Protein AF-A0A7D7ZNF2-F1 (afdb_monomer)

Foldseek 3Di:
DDWPQVVPDPQAFFAPVDPDPDRHDDTDDDDPPDDWPDWDFAHPPPDDRGTDIDTDD

Solvent-accessible surface area (backbone atoms only — not comparable to full-atom values): 3696 Å² total; per-residue (Å²): 114,49,51,53,45,77,72,75,44,91,71,46,35,41,35,87,74,44,83,64,90,80,31,72,83,64,81,47,79,42,49,92,86,59,65,73,75,45,74,47,76,49,66,78,82,77,85,51,44,56,42,57,75,48,74,42,108

pLDDT: mean 93.94, std 4.61, range [74.75, 97.44]

Secondary structure (DSSP, 8-state):
-EEHHHHH-SS-SB-TT--SS-------EE-TTS---EEEE--SS--SSB--EEEE-

Structure (mmCIF, N/CA/C/O backbone):
data_AF-A0A7D7ZNF2-F1
#
_entry.id   AF-A0A7D7ZNF2-F1
#
loop_
_atom_site.group_PDB
_atom_site.id
_atom_site.type_sy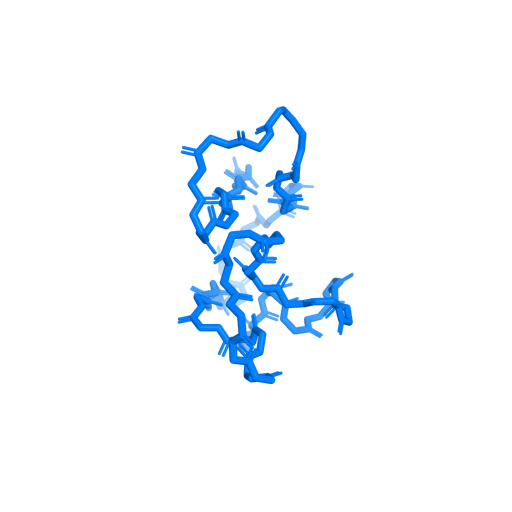mbol
_atom_site.label_atom_id
_atom_site.label_alt_id
_atom_site.label_comp_id
_atom_site.label_asym_id
_atom_site.label_entity_id
_atom_site.label_seq_id
_atom_site.pdbx_PDB_ins_code
_atom_site.Cartn_x
_atom_site.Cartn_y
_atom_site.Cartn_z
_atom_site.occupancy
_atom_site.B_iso_or_equiv
_atom_site.auth_seq_id
_atom_site.auth_comp_id
_atom_site.auth_asym_id
_atom_site.auth_atom_id
_atom_site.pdbx_PDB_model_num
ATOM 1 N N . MET A 1 1 ? -11.256 -4.537 13.582 1.00 86.38 1 MET A N 1
ATOM 2 C CA . MET A 1 1 ? -9.854 -4.493 13.096 1.00 86.38 1 MET A CA 1
ATOM 3 C C . MET A 1 1 ? -9.855 -4.816 11.615 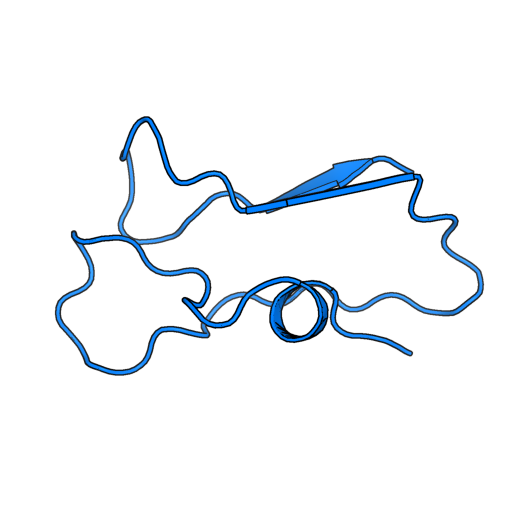1.00 86.38 1 MET A C 1
ATOM 5 O O . MET A 1 1 ? -10.449 -5.820 11.237 1.00 86.38 1 MET A O 1
ATOM 9 N N . LYS A 1 2 ? -9.258 -3.955 10.792 1.00 94.25 2 LYS A N 1
ATOM 10 C CA . LYS A 1 2 ? -9.298 -4.019 9.327 1.00 94.25 2 LYS A CA 1
ATOM 11 C C . LYS A 1 2 ? -7.899 -3.798 8.762 1.00 94.25 2 LYS A C 1
ATOM 13 O O . LYS A 1 2 ? -7.196 -2.917 9.245 1.00 94.25 2 LYS A O 1
ATOM 18 N N . ASP A 1 3 ? -7.526 -4.566 7.743 1.00 95.31 3 ASP A N 1
ATOM 19 C CA . ASP A 1 3 ? -6.338 -4.298 6.931 1.00 95.31 3 ASP A CA 1
ATOM 20 C C . ASP A 1 3 ? -6.715 -3.431 5.728 1.00 95.31 3 ASP A C 1
ATOM 22 O O . ASP A 1 3 ? -7.500 -3.845 4.875 1.00 95.31 3 ASP A O 1
ATOM 26 N N . LEU A 1 4 ? -6.184 -2.213 5.665 1.00 95.25 4 LEU A N 1
ATOM 27 C CA . LEU A 1 4 ? -6.509 -1.266 4.602 1.00 95.25 4 LEU A CA 1
ATOM 28 C C . LEU A 1 4 ? -5.931 -1.689 3.247 1.00 95.25 4 LEU A C 1
ATOM 30 O O . LEU A 1 4 ? -6.570 -1.431 2.229 1.00 95.25 4 LEU A O 1
ATOM 34 N N . VAL A 1 5 ? -4.797 -2.398 3.230 1.00 95.00 5 VAL A N 1
ATOM 35 C CA . VAL A 1 5 ? -4.143 -2.853 1.992 1.00 95.00 5 VAL A CA 1
ATOM 36 C C . VAL A 1 5 ? -5.036 -3.841 1.251 1.00 95.00 5 VAL A C 1
ATOM 38 O O . VAL A 1 5 ? -5.411 -3.607 0.104 1.00 95.00 5 VAL A O 1
ATOM 41 N N . THR A 1 6 ? -5.432 -4.924 1.917 1.00 92.38 6 THR A N 1
ATOM 42 C CA . THR A 1 6 ? -6.276 -5.963 1.303 1.00 92.38 6 THR A CA 1
ATOM 43 C C . THR A 1 6 ? -7.718 -5.517 1.063 1.00 92.38 6 THR A C 1
ATOM 45 O O . THR A 1 6 ? -8.421 -6.133 0.266 1.00 92.38 6 THR A O 1
ATOM 48 N N . CYS A 1 7 ? -8.173 -4.441 1.713 1.00 89.31 7 CYS A N 1
ATOM 49 C CA . CYS A 1 7 ? -9.518 -3.903 1.508 1.00 89.31 7 CYS A CA 1
ATOM 50 C C . CYS A 1 7 ? -9.648 -2.953 0.311 1.00 89.31 7 CYS A C 1
ATOM 52 O O . CYS A 1 7 ? -10.771 -2.755 -0.149 1.00 89.31 7 CYS A O 1
ATOM 54 N N . GLN A 1 8 ? -8.561 -2.330 -0.152 1.00 81.38 8 GLN A N 1
ATOM 55 C CA . GLN A 1 8 ? -8.603 -1.373 -1.265 1.00 81.38 8 GLN A CA 1
ATOM 56 C C . GLN A 1 8 ? -7.912 -1.863 -2.535 1.00 81.38 8 GLN A C 1
ATOM 58 O O . GLN A 1 8 ? -8.252 -1.380 -3.613 1.00 81.38 8 GLN A O 1
ATOM 63 N N . ASP A 1 9 ? -6.970 -2.806 -2.440 1.00 75.19 9 ASP A N 1
ATOM 64 C CA . ASP A 1 9 ? -6.148 -3.185 -3.585 1.00 75.19 9 ASP A CA 1
ATOM 65 C C . ASP A 1 9 ? -6.055 -4.701 -3.790 1.00 75.19 9 ASP A C 1
ATOM 67 O O . ASP A 1 9 ? -5.818 -5.484 -2.870 1.00 75.19 9 ASP A O 1
ATOM 71 N N . THR A 1 10 ? -6.190 -5.110 -5.050 1.00 74.75 10 THR A N 1
ATOM 72 C CA . THR A 1 10 ? -5.984 -6.487 -5.516 1.00 74.75 10 THR A CA 1
ATOM 73 C C . THR A 1 10 ? -4.561 -6.735 -6.033 1.00 74.75 10 THR A C 1
ATOM 75 O O . THR A 1 10 ? -4.160 -7.884 -6.199 1.00 74.75 10 THR A O 1
ATOM 78 N N . GLY A 1 11 ? -3.792 -5.679 -6.313 1.00 86.00 11 GLY A N 1
ATOM 79 C CA . GLY A 1 11 ? -2.452 -5.725 -6.910 1.00 86.00 11 GLY A CA 1
ATOM 80 C C . GLY A 1 11 ? -1.293 -5.842 -5.914 1.00 86.00 11 GLY A C 1
ATOM 81 O O . GLY A 1 11 ? -0.158 -6.099 -6.330 1.00 86.00 11 GLY A O 1
ATOM 82 N N . GLY A 1 12 ? -1.563 -5.684 -4.615 1.00 92.69 12 GLY A N 1
ATOM 83 C CA . GLY A 1 12 ? -0.581 -5.774 -3.530 1.00 92.69 12 GLY A CA 1
ATOM 84 C C . GLY A 1 12 ? 0.391 -4.591 -3.457 1.00 92.69 12 GLY A C 1
ATOM 85 O O . GLY A 1 12 ? 0.329 -3.650 -4.235 1.00 92.69 12 GLY A O 1
ATOM 86 N N . THR A 1 13 ? 1.344 -4.635 -2.536 1.00 96.25 13 THR A N 1
ATOM 87 C CA . THR A 1 13 ? 2.238 -3.511 -2.202 1.00 96.25 13 THR A CA 1
ATOM 88 C C . THR A 1 13 ? 3.584 -3.558 -2.918 1.00 96.25 13 THR A C 1
ATOM 90 O O . THR A 1 13 ? 4.502 -2.819 -2.586 1.00 96.25 13 THR A O 1
ATOM 93 N N . ARG A 1 14 ? 3.735 -4.437 -3.909 1.00 96.44 14 ARG A N 1
ATOM 94 C CA . ARG A 1 14 ? 4.957 -4.555 -4.711 1.00 96.44 14 ARG A CA 1
ATOM 95 C C . ARG A 1 14 ? 4.849 -3.782 -6.020 1.00 96.44 14 ARG A C 1
ATOM 97 O O . ARG A 1 14 ? 3.760 -3.653 -6.589 1.00 96.44 14 ARG A O 1
ATOM 104 N N . THR A 1 15 ? 5.996 -3.367 -6.547 1.00 95.12 15 THR A N 1
ATOM 105 C CA . THR A 1 15 ? 6.134 -2.701 -7.855 1.00 95.12 15 THR A CA 1
ATOM 106 C C . THR A 1 15 ? 6.712 -3.653 -8.909 1.00 95.12 15 THR A C 1
ATOM 108 O O . THR A 1 15 ? 6.869 -4.855 -8.657 1.00 95.12 15 THR A O 1
ATOM 111 N N . THR A 1 16 ? 6.977 -3.184 -10.124 1.00 94.94 16 THR A N 1
ATOM 112 C CA . THR A 1 16 ? 7.532 -4.019 -11.196 1.00 94.94 16 THR A CA 1
ATOM 113 C C . THR A 1 16 ? 8.978 -4.449 -10.928 1.00 94.94 16 THR A C 1
ATOM 115 O O . THR A 1 16 ? 9.424 -5.451 -11.499 1.00 94.94 16 THR A O 1
ATOM 118 N N . LEU A 1 17 ? 9.696 -3.773 -10.021 1.00 95.94 17 LEU A N 1
ATOM 119 C CA . LEU A 1 17 ? 11.049 -4.155 -9.597 1.00 95.94 17 LEU A CA 1
ATOM 120 C C . LEU A 1 17 ? 11.067 -5.491 -8.833 1.00 95.94 17 LEU A C 1
ATOM 122 O O . LEU A 1 17 ? 12.039 -6.242 -8.920 1.00 95.94 17 LEU A O 1
ATOM 126 N N . TYR A 1 18 ? 9.969 -5.854 -8.162 1.00 96.56 18 TYR A N 1
ATOM 127 C CA . TYR A 1 18 ? 9.843 -7.134 -7.466 1.00 96.56 18 TYR A CA 1
ATOM 128 C C . TYR A 1 18 ? 9.374 -8.250 -8.411 1.00 96.56 18 TYR A C 1
ATOM 130 O O . TYR A 1 18 ? 8.222 -8.274 -8.846 1.00 96.56 18 TYR A O 1
ATOM 138 N N . LYS A 1 19 ? 10.256 -9.208 -8.722 1.00 95.25 19 LYS A N 1
ATOM 139 C CA . LYS A 1 19 ? 10.009 -10.240 -9.754 1.00 95.25 19 LYS A CA 1
ATOM 140 C C . LYS A 1 19 ? 9.343 -11.529 -9.260 1.00 95.25 19 LYS A C 1
ATOM 142 O O . LYS A 1 19 ? 9.018 -12.390 -10.073 1.00 95.25 19 LYS A O 1
ATOM 147 N N . LYS A 1 20 ? 9.156 -11.702 -7.950 1.00 95.44 20 LYS A N 1
ATOM 148 C CA . LYS A 1 20 ? 8.505 -12.901 -7.389 1.00 95.44 20 LYS A CA 1
ATOM 149 C C . LYS A 1 20 ? 6.973 -12.743 -7.421 1.00 95.4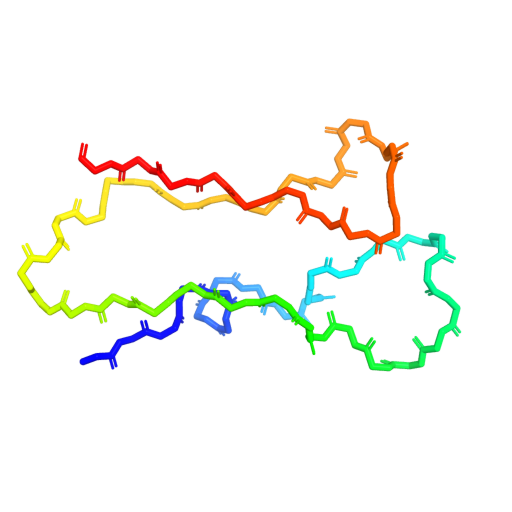4 20 LYS A C 1
ATOM 151 O O . LYS A 1 20 ? 6.484 -11.614 -7.390 1.00 95.44 20 LYS A O 1
ATOM 156 N N . PRO A 1 21 ? 6.206 -13.851 -7.442 1.00 91.19 21 PRO A N 1
ATOM 157 C CA . PRO A 1 21 ? 4.749 -13.797 -7.594 1.00 91.19 21 PRO A CA 1
ATOM 158 C C . PRO A 1 21 ? 4.007 -13.217 -6.381 1.00 91.19 21 PRO A C 1
ATOM 160 O O . PRO A 1 21 ? 2.901 -12.717 -6.539 1.00 91.19 21 PRO A O 1
ATOM 163 N N . GLY A 1 22 ? 4.582 -13.271 -5.175 1.00 92.81 22 GLY A N 1
ATOM 164 C CA . GLY A 1 22 ? 3.948 -12.714 -3.976 1.00 92.81 22 GLY A CA 1
ATOM 165 C C . GLY A 1 22 ? 3.929 -11.186 -4.008 1.00 92.81 22 GLY A C 1
ATOM 166 O O . GLY A 1 22 ? 4.985 -10.563 -4.014 1.00 92.81 22 GLY A O 1
ATOM 167 N N . ARG A 1 23 ? 2.742 -10.572 -4.025 1.00 93.50 23 ARG A N 1
ATOM 168 C CA . ARG A 1 23 ? 2.603 -9.107 -4.142 1.00 93.50 23 ARG A CA 1
ATOM 169 C C . ARG A 1 23 ? 2.176 -8.407 -2.857 1.00 93.50 23 ARG A C 1
ATOM 171 O O . ARG A 1 23 ? 2.393 -7.211 -2.745 1.00 93.50 23 ARG A O 1
ATOM 178 N N . PHE A 1 24 ? 1.609 -9.124 -1.892 1.00 93.25 24 PHE A N 1
ATOM 179 C CA . PHE A 1 24 ? 1.205 -8.570 -0.598 1.00 93.25 24 PHE A CA 1
ATOM 180 C C . PHE A 1 24 ? 2.323 -8.795 0.417 1.00 93.25 24 PHE A C 1
ATOM 182 O O . PHE A 1 24 ? 2.597 -9.935 0.795 1.00 93.25 24 PHE A O 1
ATOM 189 N N . ALA A 1 25 ? 3.013 -7.722 0.801 1.00 92.31 25 ALA A N 1
ATOM 190 C CA . ALA A 1 25 ? 4.135 -7.798 1.735 1.00 92.31 25 ALA A CA 1
ATOM 191 C C . ALA A 1 25 ? 4.108 -6.722 2.826 1.00 92.31 25 ALA A C 1
ATOM 193 O O . ALA A 1 25 ? 4.737 -6.921 3.861 1.00 92.31 25 ALA A O 1
ATOM 194 N N . ASP A 1 26 ? 3.370 -5.635 2.612 1.00 95.00 26 ASP A N 1
ATOM 195 C CA . ASP A 1 26 ? 3.164 -4.555 3.573 1.00 95.00 26 ASP A CA 1
ATOM 196 C C . ASP A 1 26 ? 1.676 -4.499 3.932 1.00 95.00 26 ASP A C 1
ATOM 198 O O . ASP A 1 26 ? 0.822 -4.804 3.097 1.00 95.00 26 ASP A O 1
ATOM 202 N N . TYR A 1 27 ? 1.370 -4.138 5.177 1.00 95.06 27 TYR A N 1
ATOM 203 C CA . TYR A 1 27 ? 0.020 -4.193 5.743 1.00 95.06 27 TYR A CA 1
ATOM 204 C C . TYR A 1 27 ? -0.239 -2.948 6.588 1.00 95.06 27 TYR A C 1
ATOM 206 O O . TYR A 1 27 ? 0.680 -2.436 7.229 1.00 95.06 27 TYR A O 1
ATOM 214 N N . MET A 1 28 ? -1.492 -2.490 6.632 1.00 95.44 28 MET A N 1
ATOM 215 C CA . MET A 1 28 ? -1.897 -1.350 7.460 1.00 95.44 28 MET A CA 1
ATOM 216 C C . MET A 1 28 ? -3.153 -1.718 8.245 1.00 95.44 28 MET A C 1
ATOM 218 O O . MET A 1 28 ? -4.268 -1.673 7.726 1.00 95.44 28 MET A O 1
ATOM 222 N N . LEU A 1 29 ? -2.957 -2.110 9.503 1.00 96.81 29 LEU A N 1
ATOM 223 C CA . LEU A 1 29 ? -4.015 -2.609 10.376 1.00 96.81 29 LEU A CA 1
ATOM 224 C C . LEU A 1 29 ? -4.561 -1.484 11.258 1.00 96.81 29 LEU A C 1
ATOM 226 O O . LEU A 1 29 ? -3.828 -0.914 12.061 1.00 96.81 29 LEU A O 1
ATOM 230 N N . VAL A 1 30 ? -5.861 -1.216 11.157 1.00 96.69 30 VAL A N 1
ATOM 231 C CA . VAL A 1 30 ? -6.559 -0.212 11.974 1.00 96.69 30 VAL A CA 1
ATOM 232 C C . VAL A 1 30 ? -7.667 -0.846 12.812 1.00 96.69 30 VAL A C 1
ATOM 234 O O . VAL A 1 30 ? -8.237 -1.884 12.456 1.00 96.69 30 VAL A O 1
ATOM 237 N N . ASN A 1 31 ? -7.979 -0.231 13.951 1.00 96.56 31 ASN A N 1
ATOM 238 C CA . ASN A 1 31 ? -9.173 -0.539 14.736 1.00 96.56 31 ASN A CA 1
ATOM 239 C C . ASN A 1 31 ? -10.252 0.532 14.500 1.00 96.56 31 ASN A C 1
ATOM 241 O O . ASN A 1 31 ? -10.017 1.521 13.812 1.00 96.56 31 ASN A O 1
ATOM 245 N N . ASP A 1 32 ? -11.427 0.336 15.095 1.00 94.88 32 ASP A N 1
ATOM 246 C CA . ASP A 1 32 ? -12.587 1.207 14.862 1.00 94.88 32 ASP A CA 1
ATOM 247 C C . ASP A 1 32 ? -12.435 2.595 15.518 1.00 94.88 32 ASP A C 1
ATOM 249 O O . ASP A 1 32 ? -13.266 3.473 15.310 1.00 94.88 32 ASP A O 1
ATOM 253 N N . ALA A 1 33 ? -11.372 2.8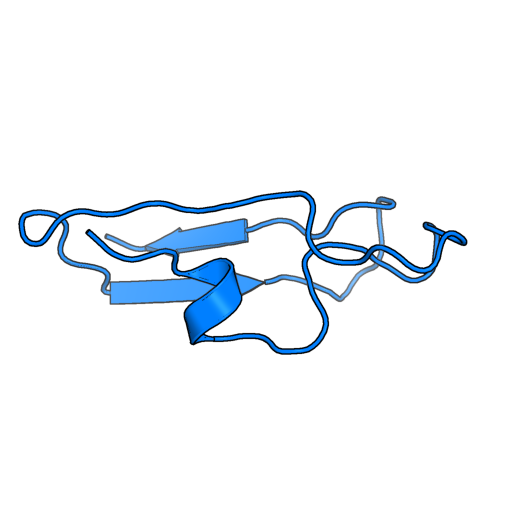07 16.305 1.00 96.94 33 ALA A N 1
ATOM 254 C CA . ALA A 1 33 ? -11.058 4.090 16.926 1.00 96.94 33 ALA A CA 1
ATOM 255 C C . ALA A 1 33 ? -10.215 5.011 16.025 1.00 96.94 33 ALA A C 1
ATOM 257 O O . ALA A 1 33 ? -10.020 6.171 16.380 1.00 96.94 33 ALA A O 1
ATOM 258 N N . VAL A 1 34 ? -9.702 4.519 14.890 1.00 95.88 34 VAL A N 1
ATOM 259 C CA . VAL A 1 34 ? -8.919 5.321 13.939 1.00 95.88 34 VAL A CA 1
ATOM 260 C C . VAL A 1 34 ? -9.847 5.862 12.844 1.00 95.88 34 VAL A C 1
ATOM 262 O O . VAL A 1 34 ? -10.338 5.069 12.034 1.00 95.88 34 VAL A O 1
ATOM 265 N N . PRO A 1 35 ? -10.091 7.185 12.777 1.00 94.56 35 PRO A N 1
ATOM 266 C CA . PRO A 1 35 ? -10.859 7.783 11.693 1.00 94.56 35 PRO A CA 1
ATOM 267 C C . PRO A 1 35 ? -9.994 7.839 10.430 1.00 94.56 35 PRO A C 1
ATOM 269 O O . PRO A 1 35 ? -9.180 8.730 10.262 1.00 94.56 35 PRO A O 1
ATOM 272 N N . VAL A 1 36 ? -10.123 6.850 9.548 1.00 95.62 36 VAL A N 1
ATOM 273 C CA . VAL A 1 36 ? -9.386 6.837 8.274 1.00 95.62 36 VAL A CA 1
ATOM 274 C C . VAL A 1 36 ? -10.065 7.794 7.291 1.00 95.62 36 VAL A C 1
ATOM 276 O O . VAL A 1 36 ? -11.145 7.477 6.791 1.00 95.62 36 VAL A O 1
ATOM 279 N N . ASN A 1 37 ? -9.432 8.933 7.000 1.00 96.12 37 ASN A N 1
ATOM 280 C CA . ASN A 1 37 ? -9.921 9.910 6.020 1.00 96.12 37 ASN A CA 1
ATOM 281 C C . ASN A 1 37 ? -9.626 9.445 4.590 1.00 96.12 37 ASN A C 1
ATOM 283 O O . ASN A 1 37 ? -10.521 9.416 3.744 1.00 96.12 37 ASN A O 1
ATOM 287 N N . SER A 1 38 ? -8.386 9.027 4.333 1.00 95.69 38 SER A N 1
ATOM 288 C CA . SER A 1 38 ? -7.955 8.480 3.047 1.00 95.69 38 SER A CA 1
ATOM 289 C C . SER A 1 38 ? -6.835 7.456 3.238 1.00 95.69 38 SER A C 1
ATOM 291 O O . SER A 1 38 ? -6.089 7.485 4.217 1.00 95.69 38 SER A O 1
ATOM 293 N N . PHE A 1 39 ? -6.748 6.498 2.320 1.00 95.75 39 PHE A N 1
ATOM 294 C CA . PHE A 1 39 ? -5.647 5.543 2.255 1.00 95.75 39 PHE A CA 1
ATOM 295 C C . PHE A 1 39 ? -5.309 5.310 0.788 1.00 95.75 39 PHE A C 1
ATOM 297 O O . PHE A 1 39 ? -6.220 5.127 -0.014 1.00 95.75 39 PHE A O 1
ATOM 304 N N . GLU A 1 40 ? -4.024 5.340 0.445 1.00 95.44 40 GLU A N 1
ATOM 305 C CA . GLU A 1 40 ? -3.550 5.213 -0.931 1.00 95.44 40 GLU A CA 1
ATOM 306 C C . GLU A 1 40 ? -2.262 4.387 -1.010 1.00 95.44 40 GLU A C 1
ATOM 308 O O . GLU A 1 40 ? -1.363 4.497 -0.171 1.00 95.44 40 GLU A O 1
ATOM 313 N N . ILE A 1 41 ? -2.161 3.576 -2.065 1.00 95.31 41 ILE A N 1
ATOM 314 C CA . ILE A 1 41 ? -0.956 2.823 -2.421 1.00 95.31 41 ILE A CA 1
ATOM 315 C C . ILE A 1 41 ? -0.313 3.523 -3.614 1.00 95.31 41 ILE A C 1
ATOM 317 O O . ILE A 1 41 ? -0.811 3.441 -4.739 1.00 95.31 41 ILE A O 1
ATOM 321 N N . ILE A 1 42 ? 0.803 4.209 -3.380 1.00 95.19 42 ILE A N 1
ATOM 322 C CA . ILE A 1 42 ? 1.459 5.012 -4.414 1.00 95.19 42 ILE A CA 1
ATOM 323 C C . ILE A 1 42 ? 2.293 4.103 -5.320 1.00 95.19 42 ILE A C 1
ATOM 325 O O . ILE A 1 42 ? 3.162 3.358 -4.861 1.00 95.19 42 ILE A O 1
ATOM 329 N N . ARG A 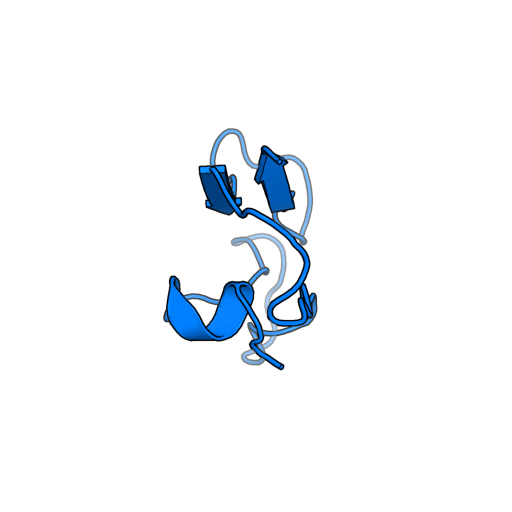1 43 ? 2.011 4.143 -6.626 1.00 93.31 43 ARG A N 1
ATOM 330 C CA . ARG A 1 43 ? 2.677 3.300 -7.636 1.00 93.31 43 ARG A CA 1
ATOM 331 C C . ARG A 1 43 ? 3.559 4.073 -8.610 1.00 93.31 43 ARG A C 1
ATOM 333 O O . ARG A 1 43 ? 4.478 3.474 -9.158 1.00 93.31 43 ARG A O 1
ATOM 340 N N . ASP A 1 44 ? 3.281 5.358 -8.811 1.00 94.75 44 ASP A N 1
ATOM 341 C CA . ASP A 1 44 ? 4.032 6.232 -9.710 1.00 94.75 44 ASP A CA 1
ATOM 342 C C . AS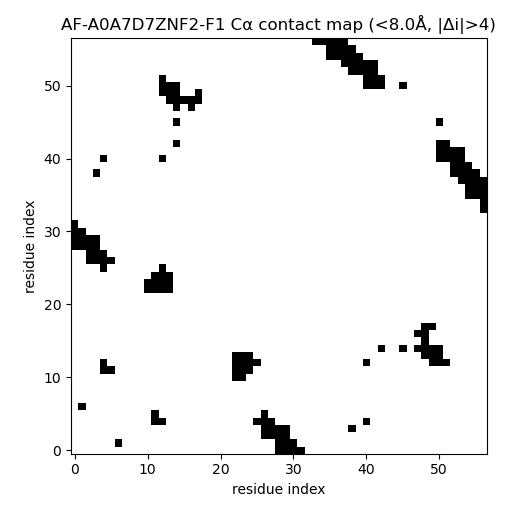P A 1 44 ? 4.455 7.515 -8.970 1.00 94.75 44 ASP A C 1
ATOM 344 O O . ASP A 1 44 ? 3.637 8.076 -8.233 1.00 94.75 44 ASP A O 1
ATOM 348 N N . PRO A 1 45 ? 5.707 7.978 -9.131 1.00 96.06 45 PRO A N 1
ATOM 349 C CA . PRO A 1 45 ? 6.806 7.310 -9.835 1.00 96.06 45 PRO A CA 1
ATOM 350 C C . PRO A 1 45 ? 7.300 6.046 -9.109 1.00 96.06 45 PRO A C 1
ATOM 352 O O . PRO A 1 45 ? 7.339 5.982 -7.879 1.00 96.06 45 PRO A O 1
ATOM 355 N N . GLU A 1 46 ? 7.723 5.037 -9.874 1.00 96.75 46 GLU A N 1
ATOM 356 C CA . GLU A 1 46 ? 8.332 3.824 -9.319 1.00 96.75 46 GLU A CA 1
ATOM 357 C C . GLU A 1 46 ? 9.772 4.110 -8.865 1.00 96.75 46 GLU A C 1
ATOM 359 O O . GLU A 1 46 ? 10.665 4.342 -9.679 1.00 96.75 46 GLU A O 1
ATOM 364 N N . VAL A 1 47 ? 10.003 4.084 -7.551 1.00 96.44 47 VAL A N 1
ATOM 365 C CA . VAL A 1 47 ? 11.321 4.376 -6.948 1.00 96.44 47 VAL A CA 1
ATOM 366 C C . VAL A 1 47 ? 11.889 3.224 -6.113 1.00 96.44 47 VAL A C 1
ATOM 368 O O . VAL A 1 47 ? 13.046 3.269 -5.704 1.00 96.44 47 VAL A O 1
ATOM 371 N N . SER A 1 48 ? 11.083 2.196 -5.836 1.00 96.62 48 SER A N 1
ATOM 372 C CA . SER A 1 48 ? 11.416 1.060 -4.967 1.00 96.62 48 SER A CA 1
ATOM 373 C C . SER A 1 48 ? 10.653 -0.195 -5.401 1.00 96.62 48 SER A C 1
ATOM 375 O O . SER A 1 48 ? 9.707 -0.105 -6.183 1.00 96.62 48 SER A O 1
ATOM 377 N N . ASP A 1 49 ? 11.059 -1.375 -4.923 1.00 96.06 49 ASP A N 1
ATOM 378 C CA . ASP A 1 49 ? 10.345 -2.643 -5.128 1.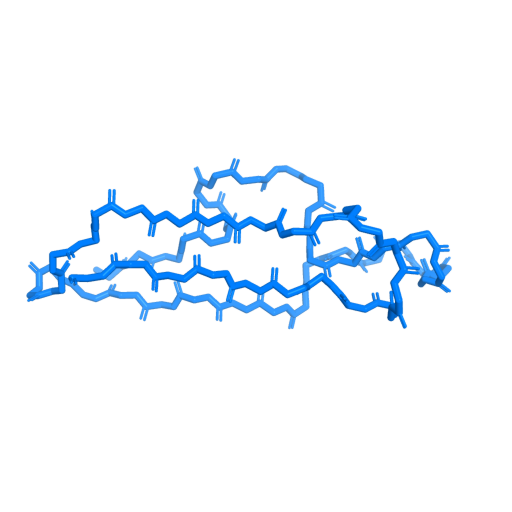00 96.06 49 ASP A CA 1
ATOM 379 C C . ASP A 1 49 ? 9.104 -2.799 -4.224 1.00 96.06 49 ASP A C 1
ATOM 381 O O . ASP A 1 49 ? 8.276 -3.690 -4.455 1.00 96.06 49 ASP A O 1
ATOM 385 N N . HIS A 1 50 ? 8.948 -1.891 -3.256 1.00 97.25 50 HIS A N 1
ATOM 386 C CA . HIS A 1 50 ? 7.756 -1.671 -2.436 1.00 97.25 50 HIS A CA 1
ATOM 387 C C . HIS A 1 50 ? 7.061 -0.342 -2.786 1.00 97.25 50 HIS A C 1
ATOM 389 O O . HIS A 1 50 ? 7.719 0.673 -3.020 1.00 97.25 50 HIS A O 1
ATOM 395 N N . CYS A 1 51 ? 5.729 -0.341 -2.765 1.00 96.06 51 CYS A N 1
ATOM 396 C CA . CYS A 1 51 ? 4.889 0.849 -2.861 1.00 96.06 51 CYS A CA 1
ATOM 397 C C . CYS A 1 51 ? 4.810 1.568 -1.504 1.00 96.06 51 CYS A C 1
ATOM 399 O O . CYS A 1 51 ? 4.531 0.914 -0.495 1.00 96.06 51 CYS A O 1
ATOM 401 N N . PRO A 1 52 ? 4.967 2.902 -1.458 1.00 96.31 52 PRO A N 1
ATOM 402 C CA . PRO A 1 52 ? 4.592 3.687 -0.290 1.00 96.31 52 PRO A CA 1
ATOM 403 C C . PRO A 1 52 ? 3.096 3.550 0.021 1.00 96.31 52 PRO A C 1
ATOM 405 O O . PRO A 1 52 ? 2.262 3.563 -0.887 1.00 96.31 52 PRO A O 1
ATOM 408 N N . LEU A 1 53 ? 2.769 3.461 1.311 1.00 96.19 53 LEU A N 1
ATOM 409 C CA . LEU A 1 53 ? 1.399 3.496 1.821 1.00 96.19 53 LEU A CA 1
ATOM 410 C C . LEU A 1 53 ? 1.172 4.852 2.489 1.00 96.19 53 LEU A C 1
ATOM 412 O O . LEU A 1 53 ? 1.883 5.185 3.439 1.00 96.19 53 LEU A O 1
ATOM 416 N N . ILE A 1 54 ? 0.203 5.624 2.007 1.00 96.62 54 ILE A N 1
ATOM 417 C CA . ILE A 1 54 ? -0.171 6.908 2.607 1.00 96.62 54 ILE A CA 1
ATOM 418 C C . ILE A 1 54 ? -1.508 6.736 3.315 1.00 96.62 54 ILE A C 1
ATOM 420 O O . ILE A 1 54 ? -2.458 6.213 2.743 1.00 96.62 54 ILE A O 1
ATOM 424 N N . LEU A 1 55 ? -1.550 7.152 4.579 1.00 96.31 55 LEU A N 1
ATOM 425 C CA . LEU A 1 55 ? -2.740 7.166 5.416 1.00 96.31 55 LEU A CA 1
ATOM 426 C C . LEU A 1 55 ? -2.967 8.596 5.910 1.00 96.31 55 LEU A C 1
ATOM 428 O O . LEU A 1 55 ? -2.064 9.197 6.493 1.00 96.31 55 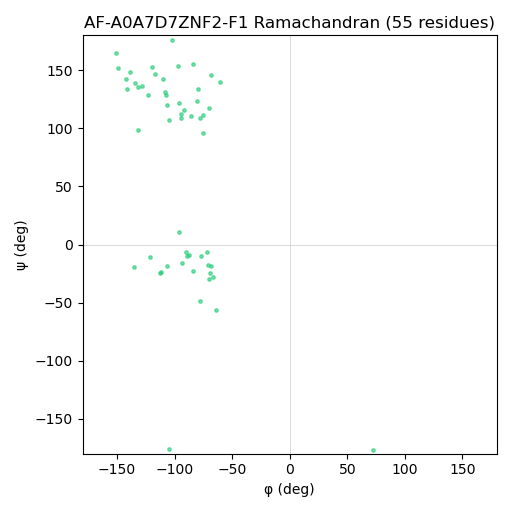LEU A O 1
ATOM 432 N N . GLU A 1 56 ? -4.180 9.094 5.726 1.00 97.44 56 GLU A N 1
ATOM 433 C CA . GLU A 1 56 ? -4.670 10.337 6.314 1.00 97.44 56 GLU A CA 1
ATOM 434 C C . GLU A 1 56 ? -5.689 10.008 7.414 1.00 97.44 56 GLU A C 1
ATOM 436 O O . GLU A 1 5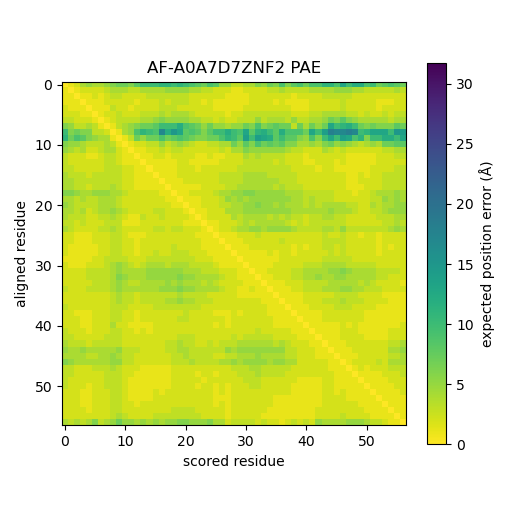6 ? -6.601 9.203 7.195 1.00 97.44 56 GLU A O 1
ATOM 441 N N . ILE A 1 57 ? -5.524 10.622 8.590 1.00 94.75 57 ILE A N 1
ATOM 442 C CA . ILE A 1 57 ? -6.362 10.442 9.791 1.00 94.75 57 ILE A CA 1
ATOM 443 C C . ILE A 1 57 ? -6.866 11.774 10.332 1.00 94.75 57 ILE A C 1
ATOM 445 O O . ILE A 1 57 ? -6.158 12.784 10.132 1.00 94.75 57 ILE A O 1
#

Mean predicted aligned error: 2.8 Å

Radius of gyration: 11.9 Å; Cα contacts (8 Å, |Δi|>4): 85; chains: 1; bounding box: 24×24×28 Å

Sequence (57 aa):
MKDLVTCQDTGGTRTTLYKKPGRFADYMLVNDAVPVNSFEIIRDPEVSDHCPLILEI